Protein AF-A0A6V7IBX4-F1 (afdb_monomer_lite)

Organism: NCBI:txid1563983

pLDDT: mean 74.54, std 9.13, range [51.78, 87.19]

Secondary structure (DSSP, 8-state):
--EEE-TTS-EEE--HHHHHHHHHHHHHHHHH-TTTS----

InterPro domains:
  IPR005301 MOB kinase activator family [PF03637] (1-41)
  IPR005301 MOB kinase activator family [PTHR22599] (1-41)
  IPR036703 MOB kinase activator superfamily [G3DSA:1.20.140.30] (1-41)
  IPR036703 MOB kinase activator superfamily [SSF101152] (1-41)

Structure (mmCIF, N/CA/C/O backbone):
data_AF-A0A6V7IBX4-F1
#
_entry.id   AF-A0A6V7IBX4-F1
#
loop_
_atom_site.group_PDB
_atom_site.id
_atom_site.type_symbol
_atom_site.label_atom_id
_atom_site.label_alt_id
_atom_site.label_comp_id
_atom_site.label_asym_id
_atom_site.label_entity_id
_atom_site.label_seq_id
_atom_site.pdbx_PDB_ins_code
_atom_site.Cartn_x
_atom_site.Cartn_y
_atom_site.Cartn_z
_atom_site.occupancy
_atom_site.B_iso_or_equiv
_atom_site.auth_seq_id
_atom_site.auth_comp_id
_atom_site.auth_asym_id
_atom_site.auth_atom_id
_atom_site.pdbx_PDB_model_num
ATOM 1 N N . THR A 1 1 ? 3.297 -11.591 -12.432 1.00 60.09 1 THR A N 1
ATOM 2 C CA . THR A 1 1 ? 3.375 -10.117 -12.354 1.00 60.09 1 THR A CA 1
ATOM 3 C C . THR A 1 1 ? 2.364 -9.629 -11.351 1.00 60.09 1 THR A C 1
ATOM 5 O O . THR A 1 1 ? 1.177 -9.803 -11.591 1.00 60.09 1 THR A O 1
ATOM 8 N N . TYR A 1 2 ? 2.822 -9.087 -10.226 1.00 64.00 2 TYR A N 1
ATOM 9 C CA . TYR A 1 2 ? 1.935 -8.506 -9.220 1.00 64.00 2 TYR A CA 1
ATOM 10 C C . TYR A 1 2 ? 1.444 -7.140 -9.711 1.00 64.00 2 TYR A C 1
ATOM 12 O O . TYR A 1 2 ? 2.212 -6.359 -10.274 1.00 64.00 2 TYR A O 1
ATOM 20 N N . LEU A 1 3 ? 0.141 -6.907 -9.593 1.00 74.25 3 LEU A N 1
ATOM 21 C CA . LEU A 1 3 ? -0.533 -5.691 -10.037 1.00 74.25 3 LEU A CA 1
ATOM 22 C C . LEU A 1 3 ? -1.056 -4.999 -8.785 1.00 74.25 3 LEU A C 1
ATOM 24 O O . LEU A 1 3 ? -1.799 -5.616 -8.024 1.00 74.25 3 LEU A O 1
ATOM 28 N N . TRP A 1 4 ? -0.659 -3.748 -8.574 1.00 75.44 4 TRP A N 1
ATOM 29 C CA . TRP A 1 4 ? -1.229 -2.936 -7.506 1.00 75.44 4 TRP A CA 1
ATOM 30 C C . TRP A 1 4 ? -2.514 -2.280 -8.007 1.00 75.44 4 TRP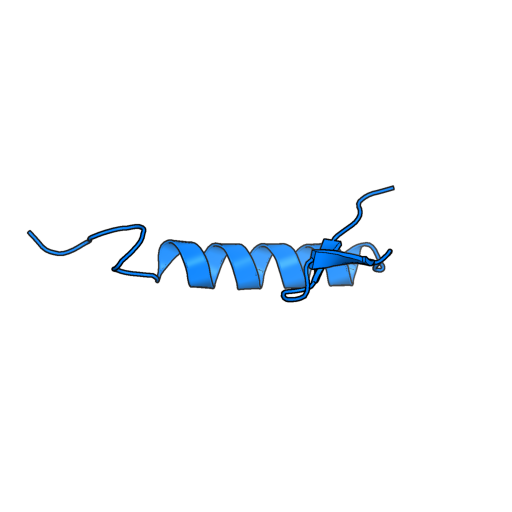 A C 1
ATOM 32 O O . TRP A 1 4 ? -2.596 -1.873 -9.171 1.00 75.44 4 TRP A O 1
ATOM 42 N N . PHE A 1 5 ? -3.516 -2.200 -7.138 1.00 76.50 5 PHE A N 1
ATOM 43 C CA . PHE A 1 5 ? -4.751 -1.480 -7.411 1.00 76.50 5 PHE A CA 1
ATOM 44 C C . PHE A 1 5 ? -4.628 -0.090 -6.806 1.00 76.50 5 PHE A C 1
ATOM 46 O O . PHE A 1 5 ? -4.542 0.060 -5.593 1.00 76.50 5 PHE A O 1
ATOM 53 N N . ASP A 1 6 ? -4.583 0.919 -7.669 1.00 69.69 6 ASP A N 1
ATOM 54 C CA . ASP A 1 6 ? -4.661 2.310 -7.234 1.00 69.69 6 ASP A CA 1
ATOM 55 C C . ASP A 1 6 ? -6.053 2.593 -6.630 1.00 69.69 6 ASP A C 1
ATOM 57 O O . ASP A 1 6 ? -7.020 1.904 -6.967 1.00 69.69 6 ASP A O 1
ATOM 61 N N . GLU A 1 7 ? -6.187 3.625 -5.796 1.00 65.25 7 GLU A N 1
ATOM 62 C CA . GLU A 1 7 ? -7.435 4.004 -5.098 1.00 65.25 7 GLU A CA 1
ATOM 63 C C . GLU A 1 7 ? -8.605 4.264 -6.071 1.00 65.25 7 GLU A C 1
ATOM 65 O O . GLU A 1 7 ? -9.775 4.195 -5.708 1.00 65.25 7 GLU A O 1
ATOM 70 N N . LYS A 1 8 ? -8.293 4.494 -7.352 1.00 67.75 8 LYS A N 1
ATOM 71 C CA . LYS A 1 8 ? -9.249 4.654 -8.461 1.00 67.75 8 LYS A CA 1
ATOM 72 C C . LYS A 1 8 ? -9.647 3.335 -9.146 1.00 67.75 8 LYS A C 1
ATOM 74 O O . LYS A 1 8 ? -10.249 3.361 -10.218 1.00 67.75 8 LYS A O 1
ATOM 79 N N . GLY A 1 9 ? -9.263 2.182 -8.594 1.00 68.31 9 GLY A N 1
ATOM 80 C CA . GLY A 1 9 ? -9.559 0.845 -9.125 1.00 68.31 9 GLY A CA 1
ATOM 81 C C . GLY A 1 9 ? -8.718 0.429 -10.341 1.00 68.31 9 GLY A C 1
ATOM 82 O O . GLY A 1 9 ? -8.975 -0.613 -10.951 1.00 68.31 9 GLY A O 1
ATOM 83 N N . LYS A 1 10 ? -7.703 1.217 -10.720 1.00 72.44 10 LYS A N 1
ATOM 84 C CA . LYS A 1 10 ? -6.860 0.935 -11.889 1.00 72.44 10 LYS A CA 1
ATOM 85 C C . LYS A 1 10 ? -5.716 -0.008 -11.515 1.00 72.44 10 LYS A C 1
ATOM 87 O O . LYS A 1 10 ? -4.944 0.269 -10.601 1.00 72.44 10 LYS A O 1
ATOM 92 N N . LYS A 1 11 ? -5.590 -1.111 -12.260 1.00 72.62 11 LYS A N 1
ATOM 93 C CA . LYS A 1 11 ? -4.494 -2.082 -12.121 1.00 72.62 11 LYS A CA 1
ATOM 94 C C . LYS A 1 11 ? -3.226 -1.512 -12.752 1.00 72.62 11 L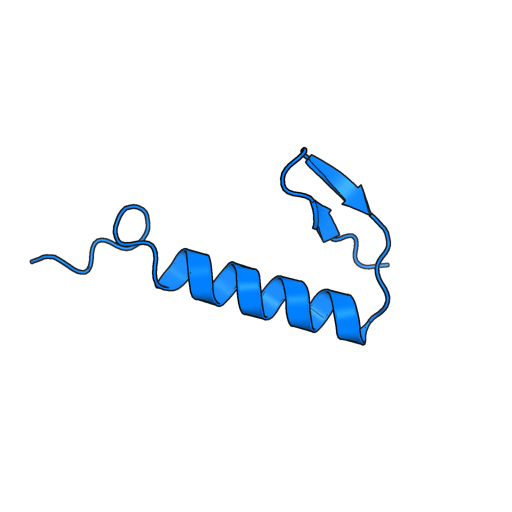YS A C 1
ATOM 96 O O . LYS A 1 11 ? -3.136 -1.438 -13.979 1.00 72.62 11 LYS A O 1
ATOM 101 N N . THR A 1 12 ? -2.246 -1.150 -11.934 1.00 72.81 12 THR A N 1
ATOM 102 C CA . THR A 1 12 ? -0.962 -0.613 -12.399 1.00 72.81 12 THR A CA 1
ATOM 103 C C . THR A 1 12 ? 0.155 -1.613 -12.117 1.00 72.81 12 THR A C 1
ATOM 105 O O . THR A 1 12 ? 0.233 -2.216 -11.045 1.00 72.81 12 THR A O 1
ATOM 108 N N . ARG A 1 13 ? 1.030 -1.822 -13.110 1.00 72.06 13 ARG A N 1
ATOM 109 C CA . ARG A 1 13 ? 2.270 -2.586 -12.928 1.00 72.06 13 ARG A CA 1
ATOM 110 C C . ARG A 1 13 ? 3.280 -1.673 -12.249 1.00 72.06 13 ARG A C 1
ATOM 112 O O . ARG A 1 13 ? 3.688 -0.678 -12.836 1.00 72.06 13 ARG A O 1
ATOM 119 N N . VAL A 1 14 ? 3.656 -2.016 -11.029 1.00 76.56 14 VAL A N 1
ATOM 120 C CA . VAL A 1 14 ? 4.650 -1.285 -10.239 1.00 76.56 14 VAL A CA 1
ATOM 121 C C . VAL A 1 14 ? 5.903 -2.143 -10.082 1.00 76.56 14 VAL A C 1
ATOM 123 O O . VAL A 1 14 ? 5.837 -3.372 -10.166 1.00 76.56 14 VAL A O 1
ATOM 126 N N . ALA A 1 15 ? 7.057 -1.500 -9.907 1.00 81.31 15 ALA A N 1
ATOM 127 C CA . ALA A 1 15 ? 8.311 -2.202 -9.655 1.00 81.31 15 ALA A CA 1
ATOM 128 C C . ALA A 1 15 ? 8.232 -2.995 -8.339 1.00 81.31 15 ALA A C 1
ATOM 130 O O . ALA A 1 15 ? 7.520 -2.599 -7.419 1.00 81.31 15 ALA A O 1
ATOM 131 N N . ALA A 1 16 ? 8.984 -4.096 -8.236 1.00 77.75 16 ALA A N 1
ATOM 132 C CA . ALA A 1 16 ? 8.979 -4.968 -7.058 1.00 77.75 16 ALA A CA 1
ATOM 133 C C . ALA A 1 16 ? 9.150 -4.231 -5.707 1.00 77.75 16 ALA A C 1
ATOM 135 O O . ALA A 1 16 ? 8.313 -4.459 -4.835 1.00 77.75 16 ALA A O 1
ATOM 136 N N . PRO A 1 17 ? 10.134 -3.326 -5.512 1.00 80.94 17 PRO A N 1
ATOM 137 C CA . PRO A 1 17 ? 10.266 -2.600 -4.243 1.00 80.94 17 PRO A CA 1
ATOM 138 C C . PRO A 1 17 ? 9.080 -1.663 -3.978 1.00 80.94 17 PRO A C 1
ATOM 140 O O . PRO A 1 17 ? 8.558 -1.608 -2.873 1.00 80.94 17 PRO A O 1
ATOM 143 N N . GLN A 1 18 ? 8.572 -1.008 -5.019 1.00 81.62 18 GLN A N 1
ATOM 144 C CA . GLN A 1 18 ? 7.475 -0.053 -4.896 1.00 81.62 18 GLN A CA 1
ATOM 145 C C . GLN A 1 18 ? 6.126 -0.726 -4.609 1.00 81.62 18 GLN A C 1
ATOM 147 O O . GLN A 1 18 ? 5.288 -0.167 -3.908 1.00 81.62 18 GLN A O 1
ATOM 152 N N . TYR A 1 19 ? 5.919 -1.94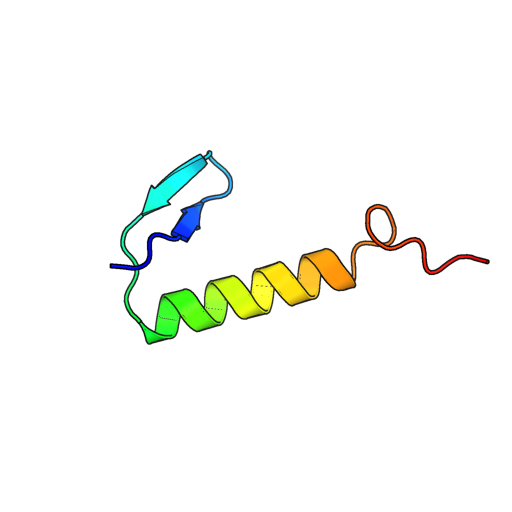8 -5.109 1.00 83.25 19 TYR A N 1
ATOM 153 C CA . TYR A 1 19 ? 4.776 -2.773 -4.720 1.00 83.25 19 TYR A CA 1
ATOM 154 C C . TYR A 1 19 ? 4.783 -3.048 -3.215 1.00 83.25 19 TYR A C 1
ATOM 156 O O . TYR A 1 19 ? 3.748 -2.930 -2.567 1.00 83.25 19 TYR A O 1
ATOM 164 N N . ILE A 1 20 ? 5.949 -3.399 -2.667 1.00 83.06 20 ILE A N 1
ATOM 165 C CA . ILE A 1 20 ? 6.101 -3.726 -1.247 1.00 83.06 20 ILE A CA 1
ATOM 166 C C . ILE A 1 20 ? 5.804 -2.492 -0.392 1.00 83.06 20 ILE A C 1
ATOM 168 O O . ILE A 1 20 ? 5.015 -2.596 0.544 1.00 83.06 20 ILE A O 1
ATOM 172 N N . ASP A 1 21 ? 6.334 -1.323 -0.755 1.00 86.19 21 ASP A N 1
ATOM 173 C CA . ASP A 1 21 ? 6.064 -0.073 -0.031 1.00 86.19 21 ASP A CA 1
ATOM 174 C C . ASP A 1 21 ? 4.572 0.296 -0.038 1.00 86.19 21 ASP A C 1
ATOM 176 O O . ASP A 1 21 ? 4.019 0.698 0.993 1.00 86.19 21 ASP A O 1
ATOM 180 N N . TYR A 1 22 ? 3.891 0.111 -1.176 1.00 83.62 22 TYR A N 1
ATOM 181 C CA . TYR A 1 22 ? 2.450 0.346 -1.271 1.00 83.62 22 TYR A CA 1
ATOM 182 C C . TYR A 1 22 ? 1.637 -0.642 -0.438 1.00 83.62 22 TYR A C 1
ATOM 184 O O . TYR A 1 22 ? 0.748 -0.213 0.299 1.00 83.62 22 TYR A O 1
ATOM 192 N N . VAL A 1 23 ? 1.967 -1.935 -0.482 1.00 84.69 23 VAL A N 1
ATOM 193 C CA . VAL A 1 23 ? 1.315 -2.959 0.348 1.00 84.69 23 VAL A CA 1
ATOM 194 C C . VAL A 1 23 ? 1.515 -2.662 1.830 1.00 84.69 23 VAL A C 1
ATOM 196 O O . VAL A 1 23 ? 0.546 -2.717 2.587 1.00 84.69 23 VAL A O 1
ATOM 199 N N . MET A 1 24 ? 2.738 -2.336 2.259 1.00 87.19 24 MET A N 1
ATOM 200 C CA . MET A 1 24 ? 3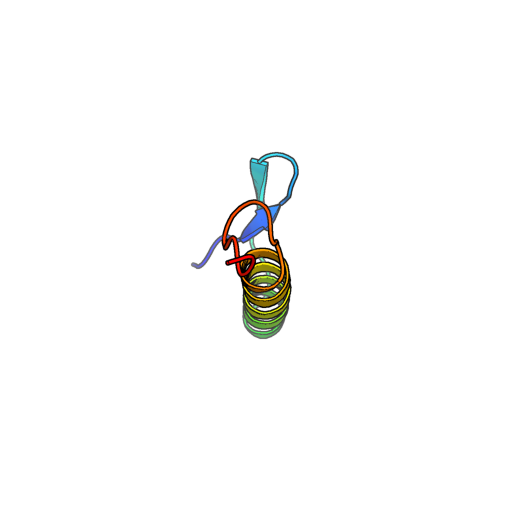.025 -2.047 3.666 1.00 87.19 24 MET A CA 1
ATOM 201 C C . MET A 1 24 ? 2.260 -0.815 4.147 1.00 87.19 24 MET A C 1
ATOM 203 O O . MET A 1 24 ? 1.595 -0.875 5.180 1.00 87.19 24 MET A O 1
ATOM 207 N N . THR A 1 25 ? 2.268 0.263 3.361 1.00 85.75 25 THR A N 1
ATOM 208 C CA . THR A 1 25 ? 1.544 1.498 3.698 1.00 85.75 25 THR A CA 1
ATOM 209 C C . THR A 1 25 ? 0.035 1.270 3.752 1.00 85.75 25 THR A C 1
ATOM 211 O O . THR A 1 25 ? -0.632 1.743 4.671 1.00 85.75 25 THR A O 1
ATOM 214 N N . PHE A 1 26 ? -0.512 0.533 2.783 1.00 84.75 26 PHE A N 1
ATOM 215 C CA . PHE A 1 26 ? -1.932 0.197 2.746 1.00 84.75 26 PHE A CA 1
ATOM 216 C C . PHE A 1 26 ? -2.329 -0.649 3.953 1.00 84.75 26 PHE A C 1
ATOM 218 O O . PHE A 1 26 ? -3.260 -0.295 4.663 1.00 84.75 26 PHE A O 1
ATOM 225 N N . THR A 1 27 ? -1.565 -1.704 4.237 1.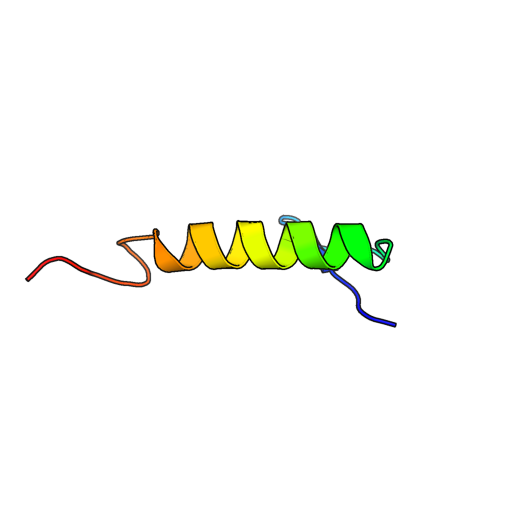00 85.50 27 THR A N 1
ATOM 226 C CA . THR A 1 27 ? -1.821 -2.598 5.373 1.00 85.50 27 THR A CA 1
ATOM 227 C C . THR A 1 27 ? -1.781 -1.831 6.687 1.00 85.50 27 THR A C 1
ATOM 229 O O . THR A 1 27 ? -2.676 -1.984 7.512 1.00 85.50 27 THR A O 1
ATOM 232 N N . GLN A 1 28 ? -0.789 -0.959 6.874 1.00 82.62 28 GLN A N 1
ATOM 233 C CA . GLN A 1 28 ? -0.677 -0.161 8.088 1.00 82.62 28 GLN A CA 1
ATOM 234 C C . GLN A 1 28 ? -1.859 0.799 8.254 1.00 82.62 28 GLN A C 1
ATOM 236 O O . GLN A 1 28 ? -2.418 0.879 9.342 1.00 82.62 28 GLN A O 1
ATOM 241 N N . ARG A 1 29 ? -2.298 1.463 7.176 1.00 83.00 29 ARG A N 1
ATOM 242 C CA . ARG A 1 29 ? -3.506 2.303 7.203 1.00 83.00 29 ARG A CA 1
ATOM 243 C C . ARG A 1 29 ? -4.757 1.496 7.538 1.00 83.00 29 ARG A C 1
ATOM 245 O O . ARG A 1 29 ? -5.518 1.931 8.387 1.00 83.00 29 ARG A O 1
ATOM 252 N N . THR A 1 30 ? -4.948 0.331 6.920 1.00 81.75 30 THR A N 1
ATOM 253 C CA . THR A 1 30 ? -6.108 -0.540 7.173 1.00 81.75 30 THR A CA 1
ATOM 254 C C . THR A 1 30 ? -6.136 -1.064 8.607 1.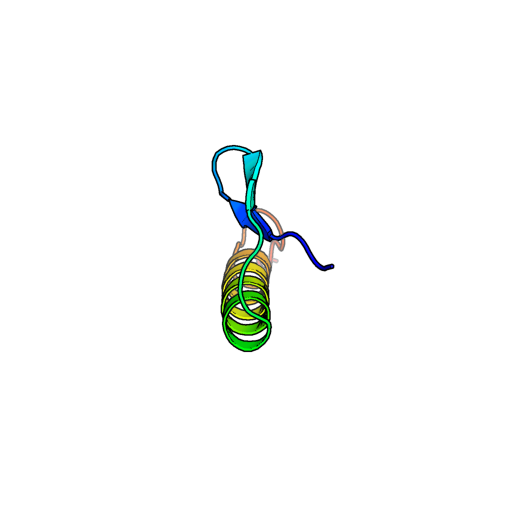00 81.75 30 THR A C 1
ATOM 256 O O . THR A 1 30 ? -7.200 -1.129 9.208 1.00 81.75 30 THR A O 1
ATOM 259 N N . VAL A 1 31 ? -4.982 -1.428 9.172 1.00 79.06 31 VAL A N 1
ATOM 260 C CA . VAL A 1 31 ? -4.884 -1.908 10.561 1.00 79.06 31 VAL A CA 1
ATOM 261 C C . VAL A 1 31 ? -5.089 -0.772 11.566 1.00 79.06 31 VAL A C 1
ATOM 263 O O . VAL A 1 31 ? -5.639 -1.000 12.637 1.00 79.06 31 VAL A O 1
ATOM 266 N N . SER A 1 32 ? -4.666 0.450 11.233 1.00 78.50 32 SER A N 1
ATOM 267 C CA . SER A 1 32 ? -4.928 1.644 12.046 1.00 78.50 32 SER A CA 1
ATOM 268 C C . SER A 1 32 ? -6.338 2.213 11.874 1.00 78.50 32 SER A C 1
ATOM 270 O O . SER A 1 32 ? -6.708 3.126 12.609 1.00 78.50 32 SER A O 1
ATOM 272 N N . ASP A 1 33 ? -7.114 1.723 10.910 1.00 76.75 33 ASP A N 1
ATOM 273 C CA . ASP A 1 33 ? -8.472 2.193 10.677 1.00 76.75 33 ASP A CA 1
ATOM 274 C C . ASP A 1 33 ? -9.418 1.602 11.730 1.00 76.75 33 ASP A C 1
ATOM 276 O O . ASP A 1 33 ? -9.831 0.444 11.645 1.00 76.75 33 ASP A O 1
ATOM 280 N N . GLU A 1 34 ? -9.785 2.419 12.719 1.00 68.56 34 GLU A N 1
ATOM 281 C CA . GLU A 1 34 ? -10.708 2.055 13.801 1.00 68.56 34 GLU A CA 1
ATOM 282 C C . GLU A 1 34 ? -12.130 1.718 13.311 1.00 68.56 34 GLU A C 1
ATOM 284 O O . GLU A 1 34 ? -12.923 1.151 14.064 1.00 68.56 34 GLU A O 1
ATOM 289 N N . THR A 1 35 ? -12.483 2.050 12.062 1.00 71.25 35 THR A N 1
ATOM 290 C CA . THR A 1 35 ? -13.774 1.670 11.463 1.00 71.25 35 THR A CA 1
ATOM 291 C C . THR A 1 35 ? -13.768 0.241 10.921 1.00 71.25 35 THR A C 1
ATOM 293 O O . THR A 1 35 ? -14.814 -0.410 10.897 1.00 71.25 35 THR A O 1
ATOM 296 N N . ILE A 1 36 ? -12.595 -0.259 10.515 1.00 70.44 36 ILE A N 1
ATOM 297 C CA . ILE A 1 36 ? -12.392 -1.624 10.005 1.00 70.44 36 ILE A CA 1
ATOM 298 C C . ILE A 1 36 ? -11.970 -2.552 11.147 1.00 70.44 36 ILE A C 1
ATOM 300 O O . ILE A 1 36 ? -12.488 -3.662 11.274 1.00 70.44 36 ILE A O 1
ATOM 304 N N . PHE A 1 37 ? -11.056 -2.084 11.996 1.00 61.09 37 PHE A N 1
ATOM 305 C CA . PHE A 1 37 ? -10.618 -2.740 13.221 1.00 61.09 37 PHE A CA 1
ATOM 306 C C . PHE A 1 37 ? -11.044 -1.896 14.425 1.00 61.09 37 PHE A C 1
ATOM 308 O O . PHE A 1 37 ? -10.240 -1.121 14.941 1.00 61.09 37 PHE A O 1
ATOM 315 N N . PRO A 1 38 ? -12.294 -2.032 14.901 1.00 59.31 38 PRO A N 1
ATOM 316 C CA . PRO A 1 38 ? -12.734 -1.342 16.103 1.00 59.31 38 PRO A CA 1
ATOM 317 C C . PRO A 1 38 ? -11.920 -1.835 17.302 1.00 59.31 38 PRO A C 1
ATOM 319 O O . PRO A 1 38 ? -12.161 -2.904 17.856 1.00 59.31 38 PRO A O 1
ATOM 322 N N . THR A 1 39 ? -10.930 -1.040 17.701 1.00 64.69 39 THR A N 1
ATOM 323 C CA . THR A 1 39 ? -10.131 -1.234 18.921 1.00 64.69 39 THR A CA 1
ATOM 324 C C . THR A 1 39 ? -10.855 -0.723 20.166 1.00 64.69 39 THR A C 1
ATOM 326 O O . THR A 1 39 ? -10.392 -0.944 21.284 1.00 64.69 39 THR A O 1
ATOM 329 N N . LYS A 1 40 ? -12.005 -0.061 19.989 1.00 51.78 40 LYS A N 1
ATOM 330 C CA . LYS A 1 40 ? -12.844 0.448 21.073 1.00 51.78 40 LYS A CA 1
ATOM 331 C C . LYS A 1 40 ? -13.744 -0.656 21.643 1.00 51.78 40 LYS A C 1
ATOM 333 O O . LYS A 1 40 ? -14.803 -0.947 21.089 1.00 51.78 40 LYS A O 1
ATOM 338 N N . TYR A 1 41 ? -13.300 -1.221 22.764 1.00 53.91 41 TYR A N 1
ATOM 339 C CA . TYR A 1 41 ? -14.162 -1.670 23.862 1.00 53.91 41 TYR A CA 1
ATOM 340 C C . TYR A 1 41 ? -14.238 -0.568 24.921 1.00 53.91 41 TYR A C 1
ATOM 342 O O . TYR A 1 41 ? -13.223 0.150 25.088 1.00 53.91 41 TYR A O 1
#

Sequence (41 aa):
TYLWFDEKGKKTRVAAPQYIDYVMTFTQRTVSDETIFPTKY

Foldseek 3Di:
DDWDQDPVRDTHDDDPVVVVVVVVVVVVVQCPPCVNVVPDD

Radius of gyration: 12.76 Å; chains: 1; bounding box: 24×15×37 Å